Protein AF-A0A1C6GSU9-F1 (afdb_monomer)

Structure (mmCIF, N/CA/C/O backbone):
data_AF-A0A1C6GSU9-F1
#
_entry.id   AF-A0A1C6GSU9-F1
#
loop_
_atom_site.group_PDB
_atom_site.id
_atom_site.type_symbol
_atom_site.label_atom_id
_atom_site.label_alt_id
_atom_site.label_comp_id
_atom_site.label_asym_id
_atom_site.label_entity_id
_atom_site.label_seq_id
_atom_site.pdbx_PDB_ins_code
_atom_site.Cartn_x
_atom_site.Cartn_y
_atom_site.Cartn_z
_atom_site.occupancy
_atom_site.B_iso_or_equiv
_atom_site.auth_seq_id
_atom_site.auth_comp_id
_atom_site.auth_asym_id
_atom_site.auth_atom_id
_atom_site.pdbx_PDB_model_num
ATOM 1 N N . MET A 1 1 ? -4.790 8.493 35.391 1.00 45.44 1 MET A N 1
ATOM 2 C CA . MET A 1 1 ? -4.072 8.050 34.177 1.00 45.44 1 MET A CA 1
ATOM 3 C C . MET A 1 1 ? -3.019 9.089 33.851 1.00 45.44 1 MET A C 1
ATOM 5 O O . MET A 1 1 ? -3.376 10.247 33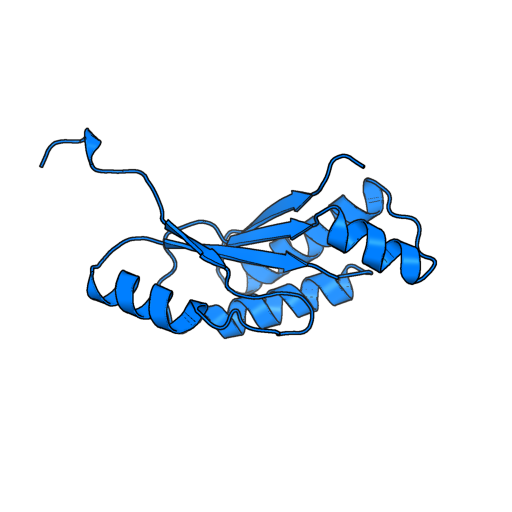.659 1.00 45.44 1 MET A O 1
ATOM 9 N N . SER A 1 2 ? -1.740 8.717 33.910 1.00 37.12 2 SER A N 1
ATOM 10 C CA . SER A 1 2 ? -0.642 9.638 33.608 1.00 37.12 2 SER A CA 1
ATOM 11 C C . SER A 1 2 ? -0.481 9.784 32.092 1.00 37.12 2 SER A C 1
ATOM 13 O O . SER A 1 2 ? -0.881 8.926 31.309 1.00 37.12 2 SER A O 1
ATOM 15 N N . ILE A 1 3 ? 0.103 10.901 31.670 1.00 50.38 3 ILE A N 1
ATOM 16 C CA . ILE A 1 3 ? 0.293 11.284 30.262 1.00 50.38 3 ILE A CA 1
ATOM 17 C C . ILE A 1 3 ? 1.222 10.299 29.509 1.00 50.38 3 ILE A C 1
ATOM 19 O O . ILE A 1 3 ? 1.262 10.314 28.285 1.00 50.38 3 ILE A O 1
ATOM 23 N N . GLN A 1 4 ? 1.909 9.393 30.218 1.00 42.44 4 GLN A N 1
ATOM 24 C CA . GLN A 1 4 ? 2.870 8.441 29.652 1.00 42.44 4 GLN A CA 1
ATOM 25 C C . GLN A 1 4 ? 2.273 7.126 29.113 1.00 42.44 4 GLN A C 1
ATOM 27 O O . GLN A 1 4 ? 2.986 6.398 28.432 1.00 42.44 4 GLN A O 1
ATOM 32 N N . GLU A 1 5 ? 0.987 6.826 29.333 1.00 47.69 5 GLU A N 1
ATOM 33 C CA . GLU A 1 5 ? 0.325 5.655 28.712 1.00 47.69 5 GLU A CA 1
ATOM 34 C C . GLU A 1 5 ? -0.236 5.950 27.305 1.00 47.69 5 GLU A C 1
ATOM 36 O O . GLU A 1 5 ? -0.717 5.055 26.614 1.00 47.69 5 GLU A O 1
ATOM 41 N N . LYS A 1 6 ? -0.152 7.204 26.841 1.00 48.56 6 LYS A N 1
ATOM 42 C CA . LYS A 1 6 ? -0.581 7.634 25.503 1.00 48.56 6 LYS A CA 1
ATOM 43 C C . LYS A 1 6 ? 0.623 7.739 24.563 1.00 48.56 6 LYS A C 1
ATOM 45 O O . LYS A 1 6 ? 1.344 8.726 24.646 1.00 48.56 6 LYS A O 1
ATOM 50 N N . ASN A 1 7 ? 0.817 6.743 23.689 1.00 56.22 7 ASN A N 1
ATOM 51 C CA . ASN A 1 7 ? 1.322 6.867 22.296 1.00 56.22 7 ASN A CA 1
ATOM 52 C C . ASN A 1 7 ? 2.117 5.641 21.795 1.00 56.22 7 ASN A C 1
ATOM 54 O O . ASN A 1 7 ? 3.221 5.776 21.268 1.00 56.22 7 ASN A O 1
ATOM 58 N N . ARG A 1 8 ? 1.550 4.433 21.856 1.00 70.56 8 ARG A N 1
ATOM 59 C CA . ARG A 1 8 ? 1.908 3.390 20.879 1.00 70.56 8 ARG A CA 1
ATOM 60 C C . ARG A 1 8 ? 0.646 2.962 20.154 1.00 70.56 8 ARG A C 1
ATOM 62 O O . ARG A 1 8 ? -0.212 2.318 20.732 1.00 70.56 8 ARG A O 1
ATOM 69 N N . VAL A 1 9 ? 0.541 3.366 18.895 1.00 84.25 9 VAL A N 1
ATOM 70 C CA . VAL A 1 9 ? -0.477 2.857 17.978 1.00 84.25 9 VAL A CA 1
ATOM 71 C C . VAL A 1 9 ? -0.072 1.439 17.585 1.00 84.25 9 VAL A C 1
ATOM 73 O O . VAL A 1 9 ? 1.081 1.203 17.212 1.00 84.25 9 VAL A O 1
ATOM 76 N N . VAL A 1 10 ? -1.000 0.489 17.684 1.00 93.06 10 VAL A N 1
ATOM 77 C CA . VAL A 1 10 ? -0.774 -0.876 17.196 1.00 93.06 10 VAL A CA 1
ATOM 78 C C . VAL A 1 10 ? -0.791 -0.855 15.667 1.00 93.06 10 VAL A C 1
ATOM 80 O O . VAL A 1 10 ? -1.691 -0.273 15.072 1.00 93.06 10 VAL A O 1
ATOM 83 N N . MET A 1 11 ? 0.190 -1.485 15.021 1.00 96.31 11 MET A N 1
ATOM 84 C CA . MET A 1 11 ? 0.225 -1.613 13.560 1.00 96.31 11 MET A CA 1
ATOM 85 C C . MET A 1 11 ? -0.181 -3.025 13.158 1.00 96.31 11 MET A C 1
ATOM 87 O O . MET A 1 11 ? 0.494 -3.992 13.518 1.00 96.31 11 MET A O 1
ATOM 91 N N . LEU A 1 12 ? -1.280 -3.144 12.418 1.00 97.88 12 LEU A N 1
ATOM 92 C CA . LEU A 1 12 ? -1.805 -4.423 11.948 1.00 97.88 12 LEU A CA 1
ATOM 93 C C . LEU A 1 12 ? -1.442 -4.654 10.481 1.00 97.88 12 LEU A C 1
ATOM 95 O O . LEU A 1 12 ? -1.510 -3.739 9.664 1.00 97.88 12 LEU A O 1
ATOM 99 N N . TRP A 1 13 ? -1.076 -5.886 10.137 1.00 97.81 13 TRP A N 1
ATOM 100 C CA . TRP A 1 13 ? -0.936 -6.270 8.737 1.00 97.81 13 TRP A CA 1
ATOM 101 C C . TRP A 1 13 ? -2.334 -6.394 8.143 1.00 97.81 13 TRP A C 1
ATOM 103 O O . TRP A 1 13 ? -3.078 -7.266 8.577 1.00 97.81 13 TRP A O 1
ATOM 113 N N . ALA A 1 14 ? -2.713 -5.514 7.218 1.00 98.12 14 ALA A N 1
ATOM 114 C CA . ALA A 1 14 ? -4.023 -5.599 6.571 1.00 98.12 14 ALA A CA 1
ATOM 115 C C . ALA A 1 14 ? -4.031 -6.659 5.468 1.00 98.12 14 ALA A C 1
ATOM 117 O O . ALA A 1 14 ? -4.969 -7.442 5.349 1.00 98.12 14 ALA A O 1
ATOM 118 N N . GLY A 1 15 ? -2.955 -6.714 4.693 1.00 98.38 15 GLY A N 1
ATOM 119 C CA . GLY A 1 15 ? -2.854 -7.611 3.560 1.00 98.38 15 GLY A CA 1
ATOM 120 C C . GLY A 1 15 ? -1.696 -7.250 2.650 1.00 98.38 15 GLY A C 1
ATOM 121 O O . GLY A 1 15 ? -0.770 -6.521 3.039 1.00 98.38 15 GLY A O 1
ATOM 122 N N . TYR A 1 16 ? -1.734 -7.799 1.447 1.00 98.50 16 TYR A N 1
ATOM 123 C CA . TYR A 1 16 ? -0.705 -7.609 0.449 1.00 98.50 16 TYR A CA 1
ATOM 124 C C . TYR A 1 16 ? -1.240 -7.731 -0.976 1.00 98.50 16 TYR A C 1
ATOM 126 O O . TYR A 1 16 ? -2.339 -8.233 -1.205 1.00 98.50 16 TYR A O 1
ATOM 134 N N . GLY A 1 17 ? -0.433 -7.258 -1.927 1.00 96.81 17 GLY A N 1
ATOM 135 C CA . GLY A 1 17 ? -0.597 -7.549 -3.347 1.00 96.81 17 GLY A CA 1
ATOM 136 C C . GLY A 1 17 ? -2.002 -7.279 -3.886 1.00 96.81 17 GLY A C 1
ATOM 137 O O . GLY A 1 17 ? -2.595 -6.226 -3.648 1.00 96.81 17 GLY A O 1
ATOM 138 N N . ALA A 1 18 ? -2.537 -8.248 -4.624 1.00 96.00 18 ALA A N 1
ATOM 139 C CA . ALA A 1 18 ? -3.762 -8.120 -5.405 1.00 96.00 18 ALA A CA 1
ATOM 140 C C . ALA A 1 18 ? -5.039 -8.395 -4.585 1.00 96.00 18 ALA A C 1
ATOM 142 O O . ALA A 1 18 ? -6.039 -8.861 -5.135 1.00 96.00 18 ALA A O 1
ATOM 143 N N . GLY A 1 19 ? -5.018 -8.060 -3.291 1.00 94.56 19 GLY A N 1
ATOM 144 C CA . GLY A 1 19 ? -6.170 -8.153 -2.393 1.00 94.56 19 GLY A CA 1
ATOM 145 C C . GLY A 1 19 ? -6.100 -9.309 -1.398 1.00 94.56 19 GLY A C 1
ATOM 146 O O . GLY A 1 19 ? -7.114 -9.662 -0.798 1.00 94.56 19 GLY A O 1
ATOM 147 N N . GLU A 1 20 ? -4.925 -9.906 -1.198 1.00 98.06 20 GLU A N 1
ATOM 148 C CA . GLU A 1 20 ? -4.739 -10.954 -0.205 1.00 98.06 20 GLU A CA 1
ATOM 149 C C . GLU A 1 20 ? -4.752 -10.371 1.218 1.00 98.06 20 GLU A C 1
ATOM 151 O O . GLU A 1 20 ? -3.832 -9.668 1.632 1.00 98.06 20 GLU A O 1
ATOM 156 N N . ILE A 1 21 ? -5.793 -10.679 1.993 1.00 98.06 21 ILE A N 1
ATOM 157 C CA . ILE A 1 21 ? -5.950 -10.218 3.382 1.00 98.06 21 ILE A CA 1
ATOM 158 C C . ILE A 1 21 ? -5.125 -11.105 4.329 1.00 98.06 21 ILE A C 1
ATOM 160 O O . ILE A 1 21 ? -5.149 -12.334 4.212 1.00 98.06 21 ILE A O 1
ATOM 164 N N . ASP A 1 22 ? -4.430 -10.507 5.307 1.00 98.19 22 ASP A N 1
ATOM 165 C CA . ASP A 1 22 ? -3.747 -11.282 6.355 1.00 98.19 22 ASP A CA 1
ATOM 166 C C . ASP A 1 22 ? -4.762 -12.089 7.177 1.00 98.1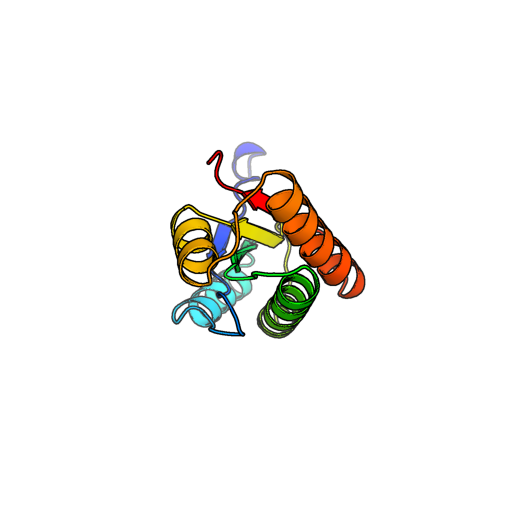9 22 ASP A C 1
ATOM 168 O O . ASP A 1 22 ? -5.767 -11.571 7.671 1.00 98.19 22 ASP A O 1
ATOM 172 N N . VAL A 1 23 ? -4.469 -13.372 7.387 1.00 97.56 23 VAL A N 1
ATOM 173 C CA . VAL A 1 23 ? -5.385 -14.308 8.057 1.00 97.56 23 VAL A CA 1
ATOM 174 C C . VAL A 1 23 ? -5.699 -13.928 9.506 1.00 97.56 23 VAL A C 1
ATOM 176 O O . VAL A 1 23 ? -6.679 -14.415 10.065 1.00 97.56 23 VAL A O 1
ATOM 179 N N . GLN A 1 24 ? -4.876 -13.091 10.144 1.00 97.81 24 GLN A N 1
ATOM 180 C CA . GLN A 1 24 ? -5.119 -12.599 11.499 1.00 97.81 24 GLN A CA 1
ATOM 181 C C . GLN A 1 24 ? -5.680 -11.174 11.529 1.00 97.81 24 GLN A C 1
ATOM 183 O O . GLN A 1 24 ? -5.995 -10.703 12.625 1.00 97.81 24 GLN A O 1
ATOM 188 N N . PHE A 1 25 ? -5.812 -10.489 10.387 1.00 98.25 25 PHE A N 1
ATOM 189 C CA . PHE A 1 25 ? -6.170 -9.073 10.346 1.00 98.25 25 PHE A CA 1
ATOM 190 C C . PHE A 1 25 ? -7.498 -8.800 11.046 1.00 98.25 25 PHE A C 1
ATOM 192 O O . PHE A 1 25 ? -7.515 -8.092 12.052 1.00 98.25 25 PHE A O 1
ATOM 199 N N . ARG A 1 26 ? -8.589 -9.421 10.574 1.00 97.94 26 ARG A N 1
ATOM 200 C CA . ARG A 1 26 ? -9.944 -9.166 11.093 1.00 97.94 26 ARG A CA 1
ATOM 201 C C . ARG A 1 26 ? -10.052 -9.459 12.584 1.00 97.94 26 ARG A C 1
ATOM 203 O O . ARG A 1 26 ? -10.489 -8.608 13.348 1.00 97.94 26 ARG A O 1
ATOM 210 N N . LYS A 1 27 ? -9.521 -10.606 13.023 1.00 98.06 27 LYS A N 1
ATOM 211 C CA . LYS A 1 27 ? -9.473 -10.972 14.445 1.00 98.06 27 LYS A CA 1
ATOM 212 C C . LYS A 1 27 ? -8.755 -9.906 15.283 1.00 98.06 27 LYS A C 1
ATOM 214 O O . LYS A 1 27 ? -9.258 -9.493 16.323 1.00 98.06 27 LYS A O 1
ATOM 219 N N . LYS A 1 28 ? -7.575 -9.451 14.851 1.00 97.81 28 LYS A N 1
ATOM 220 C CA . LYS A 1 28 ? -6.803 -8.437 15.588 1.00 97.81 28 LYS A CA 1
ATOM 221 C C . LYS A 1 28 ? -7.501 -7.075 15.579 1.00 97.81 28 LYS A C 1
ATOM 223 O O . LYS A 1 28 ? -7.534 -6.419 16.618 1.00 97.81 28 LYS A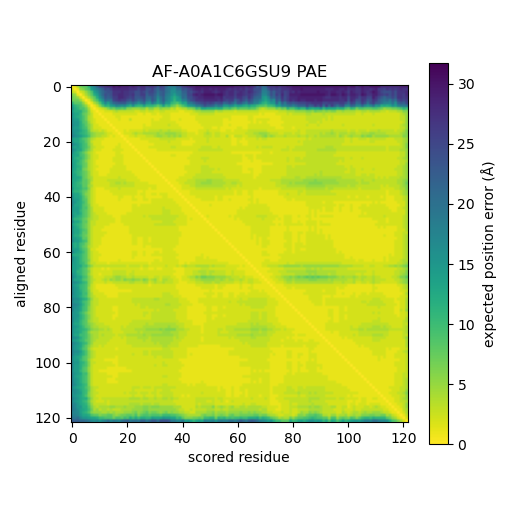 O 1
ATOM 228 N N . ALA A 1 29 ? -8.067 -6.671 14.444 1.00 97.69 29 ALA A N 1
ATOM 229 C CA . ALA A 1 29 ? -8.794 -5.415 14.296 1.00 97.69 29 ALA A CA 1
ATOM 230 C C . ALA A 1 29 ? -10.043 -5.389 15.193 1.00 97.69 29 ALA A C 1
ATOM 232 O O . ALA A 1 29 ? -10.212 -4.454 15.972 1.00 97.69 29 ALA A O 1
ATOM 233 N N . GLU A 1 30 ? -10.842 -6.459 15.195 1.00 97.75 30 GLU A N 1
ATOM 234 C CA . GLU A 1 30 ? -11.989 -6.632 16.097 1.00 97.75 30 GLU A CA 1
ATOM 235 C C . GLU A 1 30 ? -11.583 -6.560 17.571 1.00 97.75 30 GLU A C 1
ATOM 237 O O . GLU A 1 30 ? -12.238 -5.896 18.379 1.00 97.75 30 GLU A O 1
ATOM 242 N N . GLU A 1 31 ? -10.484 -7.216 17.944 1.00 97.00 31 GLU A N 1
ATOM 243 C CA . GLU A 1 31 ? -9.991 -7.164 19.312 1.00 97.00 31 GLU A CA 1
ATOM 244 C C . GLU A 1 31 ? -9.532 -5.753 19.724 1.00 97.00 31 GLU A C 1
ATOM 246 O O . GLU A 1 31 ? -9.780 -5.347 20.864 1.00 97.00 31 GLU A O 1
ATOM 251 N N . CYS A 1 32 ? -8.878 -5.002 18.830 1.00 95.88 32 CYS A N 1
ATOM 252 C CA . CYS A 1 32 ? -8.518 -3.601 19.060 1.00 95.88 32 CYS A CA 1
ATOM 253 C C . CYS A 1 32 ? -9.768 -2.725 19.201 1.00 95.88 32 CYS A C 1
ATOM 255 O O . CYS A 1 32 ? -9.893 -1.996 20.186 1.00 95.88 32 CYS A O 1
ATOM 257 N N . THR A 1 33 ? -10.737 -2.863 18.291 1.00 95.44 33 THR A N 1
ATOM 258 C CA . THR A 1 33 ? -12.017 -2.145 18.338 1.00 95.44 33 THR A CA 1
ATOM 259 C C . THR A 1 33 ? -12.762 -2.411 19.643 1.00 95.44 33 THR A C 1
ATOM 261 O O . THR A 1 33 ? -13.177 -1.467 20.313 1.00 95.44 33 THR A O 1
ATOM 264 N N . ARG A 1 34 ? -12.867 -3.676 20.072 1.00 96.62 34 ARG A N 1
ATOM 265 C CA . ARG A 1 34 ? -13.524 -4.060 21.333 1.00 96.62 34 ARG A CA 1
ATOM 266 C C . ARG A 1 34 ? -12.837 -3.461 22.562 1.00 96.62 34 ARG A C 1
ATOM 268 O O . ARG A 1 34 ? -13.505 -3.160 23.548 1.00 96.62 34 ARG A O 1
ATOM 275 N N . ARG A 1 35 ? -11.509 -3.326 22.529 1.00 94.38 35 ARG A N 1
ATOM 276 C CA . ARG A 1 35 ? -10.711 -2.739 23.619 1.00 94.38 35 ARG A CA 1
ATOM 277 C C . ARG A 1 35 ? -10.660 -1.209 23.583 1.00 94.38 35 ARG A C 1
ATOM 279 O O . ARG A 1 35 ? -10.204 -0.614 24.552 1.00 94.38 35 ARG A O 1
ATOM 286 N N . GLY A 1 36 ? -11.120 -0.576 22.502 1.00 92.44 36 GLY A N 1
ATOM 287 C CA . GLY A 1 36 ? -10.918 0.857 22.279 1.00 92.44 36 GLY A CA 1
ATOM 288 C C . GLY A 1 36 ? -9.446 1.225 22.051 1.00 92.44 36 GLY A C 1
ATOM 289 O O . GLY A 1 36 ? -9.054 2.361 22.303 1.00 92.44 36 GLY A O 1
ATOM 290 N N . GLU A 1 37 ? -8.630 0.267 21.606 1.00 92.69 37 GLU A N 1
ATOM 291 C CA . GLU A 1 37 ? -7.202 0.449 21.341 1.00 92.69 37 GLU A CA 1
ATOM 292 C C . GLU A 1 37 ? -7.016 1.076 19.947 1.00 92.69 37 GLU A C 1
ATOM 294 O O . GLU A 1 37 ? -7.467 0.487 18.959 1.00 92.69 37 GLU A O 1
ATOM 299 N N . PRO A 1 38 ? -6.368 2.248 19.817 1.00 94.06 38 PRO A N 1
ATOM 300 C CA . PRO A 1 38 ? -6.123 2.852 18.514 1.00 94.06 38 PRO A CA 1
ATOM 301 C C . PRO A 1 38 ? -5.102 2.036 17.714 1.00 94.06 38 PRO A C 1
ATOM 303 O O . PRO A 1 38 ? -4.024 1.689 18.208 1.00 94.06 38 PRO A O 1
ATOM 306 N N . PHE A 1 39 ? -5.411 1.787 16.444 1.00 96.06 39 PHE A N 1
ATOM 307 C CA . PHE A 1 39 ? -4.525 1.067 15.537 1.00 96.06 39 PHE A CA 1
ATOM 308 C C . PHE A 1 39 ? -4.445 1.721 14.156 1.00 96.06 39 PHE A C 1
ATOM 310 O O . PHE A 1 39 ? -5.348 2.445 13.727 1.00 96.06 39 PHE A O 1
ATOM 317 N N . GLY A 1 40 ? -3.317 1.474 13.499 1.00 96.81 40 GLY A N 1
ATOM 318 C CA . GLY A 1 40 ? -3.065 1.725 12.087 1.00 96.81 40 GLY A CA 1
ATOM 319 C C . GLY A 1 40 ? -2.824 0.408 11.360 1.00 96.81 40 GLY A C 1
ATOM 320 O O . GLY A 1 40 ? -2.843 -0.672 11.963 1.00 96.81 40 GLY A O 1
ATOM 321 N N . VAL A 1 41 ? -2.567 0.492 10.061 1.00 98.31 41 VAL A N 1
ATOM 322 C CA . VAL A 1 41 ? -2.372 -0.690 9.219 1.00 98.31 41 VAL A CA 1
ATOM 323 C C . VAL A 1 41 ? -1.162 -0.549 8.315 1.00 98.31 41 VAL A C 1
ATOM 325 O O . VAL A 1 41 ? -0.731 0.559 8.001 1.00 98.31 41 VAL A O 1
ATOM 328 N N . TYR A 1 42 ? -0.623 -1.676 7.869 1.00 98.00 42 TYR A N 1
ATOM 329 C CA . TYR A 1 42 ? 0.311 -1.705 6.756 1.00 98.00 42 TYR A CA 1
ATOM 330 C C . TYR A 1 42 ? -0.138 -2.680 5.668 1.00 98.00 42 TYR A C 1
ATOM 332 O O . TYR A 1 42 ? -0.736 -3.721 5.954 1.00 98.00 42 TYR A O 1
ATOM 340 N N . TRP A 1 43 ? 0.170 -2.316 4.425 1.00 98.69 43 TRP A N 1
ATOM 341 C CA . TRP A 1 43 ? -0.097 -3.080 3.212 1.00 98.69 43 TRP A CA 1
ATOM 342 C C . TRP A 1 43 ? 1.223 -3.412 2.524 1.00 98.69 43 TRP A C 1
ATOM 344 O O . TRP A 1 43 ? 2.012 -2.512 2.229 1.00 98.69 43 TRP A O 1
ATOM 354 N N . HIS A 1 44 ? 1.488 -4.697 2.297 1.00 98.44 44 HIS A N 1
ATOM 355 C CA . HIS A 1 44 ? 2.721 -5.146 1.648 1.00 98.44 44 HIS A CA 1
ATOM 356 C C . HIS A 1 44 ? 2.530 -5.219 0.129 1.00 98.44 44 HIS A C 1
ATOM 358 O O . HIS A 1 44 ? 1.630 -5.884 -0.372 1.00 98.44 44 HIS A O 1
ATOM 364 N N . SER A 1 45 ? 3.332 -4.470 -0.616 1.00 98.50 45 SER A N 1
ATOM 365 C CA . SER A 1 45 ? 3.114 -4.242 -2.040 1.00 98.50 45 SER A CA 1
ATOM 366 C C . SER A 1 45 ? 3.878 -5.214 -2.919 1.00 98.50 45 SER A C 1
ATOM 368 O O . SER A 1 45 ? 5.051 -5.502 -2.679 1.00 98.50 45 SER A O 1
ATOM 370 N N . TYR A 1 46 ? 3.239 -5.621 -4.013 1.00 98.31 46 TYR A N 1
ATOM 371 C CA . TYR A 1 46 ? 3.874 -6.286 -5.150 1.00 98.31 46 TYR A CA 1
ATOM 372 C C . TYR A 1 46 ? 3.587 -5.531 -6.458 1.00 98.31 46 TYR A C 1
ATOM 374 O O . TYR A 1 46 ? 3.632 -6.097 -7.553 1.00 98.31 46 TYR A O 1
ATOM 382 N N . ALA A 1 47 ? 3.285 -4.235 -6.365 1.00 98.19 47 ALA A N 1
ATOM 383 C CA . ALA A 1 47 ? 3.000 -3.399 -7.516 1.00 98.19 47 ALA A CA 1
ATOM 384 C C . ALA A 1 47 ? 4.236 -3.243 -8.414 1.00 98.19 47 ALA A C 1
ATOM 386 O O . ALA A 1 47 ? 5.307 -2.835 -7.971 1.00 98.19 47 ALA A O 1
ATOM 387 N N . CYS A 1 48 ? 4.066 -3.508 -9.711 1.00 98.19 48 CYS A N 1
ATOM 388 C CA . CYS A 1 48 ? 5.090 -3.235 -10.721 1.00 98.19 48 CYS A CA 1
ATOM 389 C C . CYS A 1 48 ? 4.894 -1.876 -11.411 1.00 98.19 48 CYS A C 1
ATOM 391 O O . CYS A 1 48 ? 5.788 -1.406 -12.110 1.00 98.19 48 CYS A O 1
ATOM 393 N N . THR A 1 49 ? 3.714 -1.264 -11.265 1.00 98.50 49 THR A N 1
ATOM 394 C CA . THR A 1 49 ? 3.340 -0.001 -11.912 1.00 98.50 49 THR A CA 1
ATOM 395 C C . THR A 1 49 ? 2.509 0.877 -10.969 1.00 98.50 49 THR A C 1
ATOM 397 O O . THR A 1 49 ? 1.875 0.356 -10.045 1.00 98.50 49 THR A O 1
ATOM 400 N N . PRO A 1 50 ? 2.446 2.201 -11.206 1.00 98.56 50 PRO A N 1
ATOM 401 C CA . PRO A 1 50 ? 1.586 3.106 -10.440 1.00 98.56 50 PRO A CA 1
ATOM 402 C C . PRO A 1 50 ? 0.107 2.694 -10.428 1.00 98.56 50 PRO A C 1
ATOM 404 O O . PRO A 1 50 ? -0.551 2.808 -9.398 1.00 98.56 50 PRO A O 1
ATOM 407 N N . ASP A 1 51 ? -0.412 2.161 -11.538 1.00 98.69 51 ASP A N 1
ATOM 408 C CA . ASP A 1 5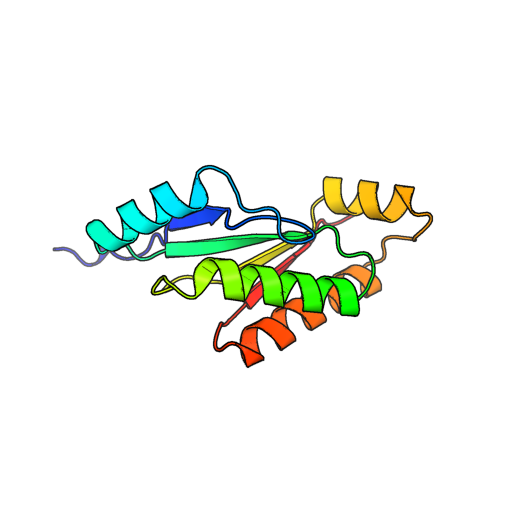1 ? -1.801 1.688 -11.614 1.00 98.69 51 ASP A CA 1
ATOM 409 C C . ASP A 1 51 ? -2.039 0.458 -10.734 1.00 98.69 51 ASP A C 1
ATOM 411 O O . ASP A 1 51 ? -3.081 0.356 -10.086 1.00 98.69 51 ASP A O 1
ATOM 415 N N . MET A 1 52 ? -1.057 -0.448 -10.647 1.00 98.69 52 MET A N 1
ATOM 416 C CA . MET A 1 52 ? -1.115 -1.556 -9.694 1.00 98.69 52 MET A CA 1
ATOM 417 C C . MET A 1 52 ? -1.114 -1.025 -8.262 1.00 98.69 52 MET A C 1
ATOM 419 O O . MET A 1 52 ? -1.981 -1.412 -7.494 1.00 98.69 52 MET A O 1
ATOM 423 N N . ALA A 1 53 ? -0.230 -0.085 -7.915 1.00 98.75 53 ALA A N 1
ATOM 424 C CA . ALA A 1 53 ? -0.191 0.503 -6.573 1.00 98.75 53 ALA A CA 1
ATOM 425 C C . ALA A 1 53 ? -1.499 1.236 -6.212 1.00 98.75 53 ALA A C 1
ATOM 427 O O . ALA A 1 53 ? -1.987 1.134 -5.088 1.00 98.75 53 ALA A O 1
ATOM 428 N N . LYS A 1 54 ? -2.128 1.918 -7.178 1.00 98.75 54 LYS A N 1
ATOM 429 C CA . LYS A 1 54 ? -3.474 2.485 -7.016 1.00 98.75 54 LYS A CA 1
ATOM 430 C C . LYS A 1 54 ? -4.520 1.397 -6.750 1.00 98.75 54 LYS A C 1
ATOM 432 O O . LYS A 1 54 ? -5.415 1.598 -5.931 1.00 98.75 54 LYS A O 1
ATOM 437 N N . LYS A 1 55 ? -4.427 0.254 -7.433 1.00 98.75 55 LYS A N 1
ATOM 438 C CA . LYS A 1 55 ? -5.339 -0.875 -7.217 1.00 98.75 55 LYS A CA 1
ATOM 439 C C . LYS A 1 55 ? -5.127 -1.525 -5.848 1.00 98.75 55 LYS A C 1
ATOM 441 O O . LYS A 1 55 ? -6.101 -1.826 -5.171 1.00 98.75 55 LYS A O 1
ATOM 446 N N . GLU A 1 56 ? -3.882 -1.656 -5.405 1.00 98.75 56 GLU A N 1
ATOM 447 C CA . GLU A 1 56 ? -3.553 -2.105 -4.050 1.00 98.75 56 GLU A CA 1
ATOM 448 C C . GLU A 1 56 ? -4.125 -1.167 -2.977 1.00 98.75 56 GLU A C 1
ATOM 450 O O . GLU A 1 56 ? -4.660 -1.640 -1.978 1.00 98.75 56 GLU A O 1
ATOM 455 N N . ALA A 1 57 ? -4.096 0.153 -3.196 1.00 98.69 57 ALA A N 1
ATOM 456 C CA . ALA A 1 57 ? -4.739 1.113 -2.296 1.00 98.69 57 ALA A CA 1
ATOM 457 C C . ALA A 1 57 ? -6.257 0.902 -2.207 1.00 98.69 57 ALA A C 1
ATOM 459 O O . ALA A 1 57 ? -6.817 0.966 -1.117 1.00 98.69 57 ALA A O 1
ATOM 460 N N . GLN A 1 58 ? -6.920 0.595 -3.328 1.00 98.75 58 GLN A N 1
ATOM 461 C CA . GLN A 1 58 ? -8.337 0.229 -3.315 1.00 98.75 58 GLN A CA 1
ATOM 462 C C . GLN A 1 58 ? -8.583 -1.017 -2.449 1.00 98.75 58 GLN A C 1
ATOM 464 O O . GLN A 1 58 ? -9.446 -0.977 -1.580 1.00 98.75 58 GLN A O 1
ATOM 469 N N . TYR A 1 59 ? -7.806 -2.090 -2.632 1.00 98.75 59 TYR A N 1
ATOM 470 C CA . TYR A 1 59 ? -7.953 -3.299 -1.813 1.00 98.75 59 TYR A CA 1
ATOM 471 C C . TYR A 1 59 ? -7.685 -3.039 -0.329 1.00 98.75 59 TYR A C 1
ATOM 473 O O . TYR A 1 59 ? -8.391 -3.561 0.535 1.00 98.75 59 TYR A O 1
ATOM 481 N N . CYS A 1 60 ? -6.687 -2.209 -0.024 1.00 98.69 60 CYS A N 1
ATOM 482 C CA . CYS A 1 60 ? -6.395 -1.800 1.340 1.00 98.69 60 CYS A CA 1
ATOM 483 C C . CYS A 1 60 ? -7.574 -1.033 1.953 1.00 98.69 60 CYS A C 1
ATOM 485 O O . CYS A 1 60 ? -7.996 -1.378 3.053 1.00 98.69 60 CYS A O 1
ATOM 487 N N . ALA A 1 61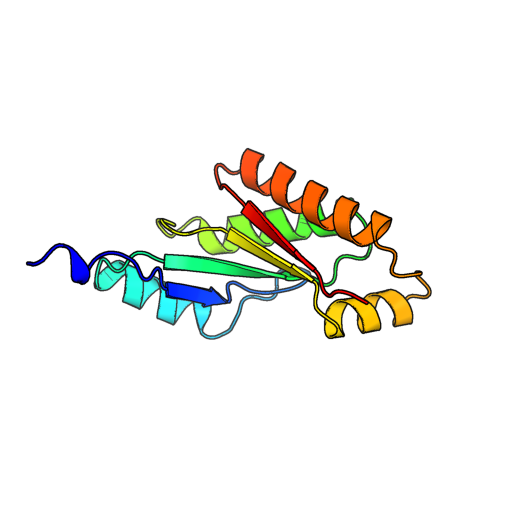 ? -8.140 -0.055 1.239 1.00 98.56 61 ALA A N 1
ATOM 488 C CA . ALA A 1 61 ? -9.298 0.714 1.690 1.00 98.56 61 ALA A CA 1
ATOM 489 C C . ALA A 1 61 ? -10.528 -0.180 1.931 1.00 98.56 61 ALA A C 1
ATOM 491 O O . ALA A 1 61 ? -11.096 -0.140 3.018 1.00 98.56 61 ALA A O 1
ATOM 492 N N . GLU A 1 62 ? -10.872 -1.050 0.975 1.00 98.38 62 GLU A N 1
ATOM 493 C CA . GLU A 1 62 ? -11.965 -2.032 1.100 1.00 98.38 62 GLU A CA 1
ATOM 494 C C . GLU A 1 62 ? -11.753 -2.979 2.295 1.00 98.38 62 GLU A C 1
ATOM 496 O O . GLU A 1 62 ? -12.695 -3.370 2.975 1.00 98.38 62 GLU A O 1
ATOM 501 N N . THR A 1 63 ? -10.502 -3.338 2.598 1.00 98.38 63 THR A N 1
ATOM 502 C CA . THR A 1 63 ? -10.182 -4.220 3.732 1.00 98.38 63 THR A CA 1
ATOM 503 C C . THR A 1 63 ? -10.406 -3.539 5.084 1.00 98.38 63 THR A C 1
ATOM 505 O O . THR A 1 63 ? -10.745 -4.211 6.057 1.00 98.38 63 THR A O 1
ATOM 508 N N . ILE A 1 64 ? -10.193 -2.223 5.173 1.00 98.06 64 ILE A N 1
ATOM 509 C CA . ILE A 1 64 ? -10.184 -1.489 6.448 1.00 98.06 64 ILE A CA 1
ATOM 510 C C . ILE A 1 64 ? -11.429 -0.625 6.681 1.00 98.06 64 ILE A C 1
ATOM 512 O O . ILE A 1 64 ? -11.554 -0.052 7.763 1.00 98.06 64 ILE A O 1
ATOM 516 N N . GLU A 1 65 ? -12.341 -0.529 5.709 1.00 97.31 65 GLU A N 1
ATOM 517 C CA . GLU A 1 65 ? -13.497 0.384 5.740 1.00 97.31 65 GLU A CA 1
ATOM 518 C C . GLU A 1 65 ? -14.460 0.139 6.911 1.00 97.31 65 GLU A C 1
ATOM 520 O O . GLU A 1 65 ? -15.081 1.073 7.418 1.00 97.31 65 GLU A O 1
ATOM 525 N N . GLU A 1 66 ? -14.550 -1.104 7.393 1.00 95.31 66 GLU A N 1
ATOM 526 C CA . GLU A 1 66 ? -15.413 -1.481 8.519 1.00 95.31 66 GLU A CA 1
ATOM 527 C C . GLU A 1 66 ? -14.839 -1.071 9.890 1.00 95.31 66 GLU A C 1
ATOM 529 O O . GLU A 1 66 ? -15.519 -1.181 10.915 1.00 95.31 66 GLU A O 1
ATOM 534 N N . TYR A 1 67 ? -13.600 -0.567 9.929 1.00 96.50 67 TYR A N 1
ATOM 535 C CA . TYR A 1 67 ? -12.898 -0.216 11.156 1.00 96.50 67 TYR A CA 1
ATOM 536 C C . TYR A 1 67 ? -12.573 1.274 11.249 1.00 96.50 67 TYR A C 1
ATOM 538 O O . TYR A 1 67 ? -12.196 1.943 10.287 1.00 96.50 67 TYR A O 1
ATOM 546 N N . LYS A 1 68 ? -12.621 1.804 12.475 1.00 94.50 68 LYS A N 1
ATOM 547 C CA . LYS A 1 68 ? -12.137 3.156 12.750 1.00 94.50 68 LYS A CA 1
ATOM 548 C C . LYS A 1 68 ? -10.616 3.154 12.883 1.00 94.50 68 LYS A C 1
ATOM 550 O O . LYS A 1 68 ? -10.078 2.793 13.929 1.00 94.50 68 LYS A O 1
ATOM 555 N N . ILE A 1 69 ? -9.944 3.592 11.827 1.00 95.31 69 ILE A N 1
ATOM 556 C CA . ILE A 1 69 ? -8.486 3.695 11.774 1.00 95.31 69 ILE A CA 1
ATOM 557 C C . ILE A 1 69 ? -8.043 5.017 12.410 1.00 95.31 69 ILE A C 1
ATOM 559 O O . ILE A 1 69 ? -8.419 6.095 11.958 1.00 95.31 69 ILE A O 1
ATOM 563 N N . PHE A 1 70 ? -7.268 4.926 13.491 1.00 91.56 70 PHE A N 1
ATOM 564 C CA . PHE A 1 70 ? -6.709 6.088 14.202 1.00 91.56 70 PHE A CA 1
ATOM 565 C C . PHE A 1 70 ? -5.213 6.279 13.934 1.00 91.56 70 PHE A C 1
ATOM 567 O O . PHE A 1 70 ? -4.661 7.340 14.218 1.00 91.56 70 PHE A O 1
ATOM 574 N N . GLY A 1 71 ? -4.552 5.225 13.457 1.00 89.25 71 GLY A N 1
ATOM 575 C CA . GLY A 1 71 ? -3.145 5.209 13.090 1.00 89.25 71 GLY A CA 1
ATOM 576 C C . GLY A 1 71 ? -2.892 5.470 11.608 1.00 89.25 71 GLY A C 1
ATOM 577 O O . GLY A 1 71 ? -3.837 5.629 10.839 1.00 89.25 71 GLY A O 1
ATOM 578 N N . PRO A 1 72 ? -1.616 5.472 11.187 1.00 93.56 72 PRO A N 1
ATOM 579 C CA . PRO A 1 72 ? -1.269 5.630 9.782 1.00 93.56 72 PRO A CA 1
ATOM 580 C C . PRO A 1 72 ? -1.668 4.398 8.961 1.00 93.56 72 PRO A C 1
ATOM 582 O O . PRO A 1 72 ? -1.698 3.273 9.474 1.00 93.56 72 PRO A O 1
ATOM 585 N N . VAL A 1 73 ? -1.894 4.610 7.665 1.00 98.12 73 VAL A N 1
ATOM 586 C CA . VAL A 1 73 ? -1.839 3.552 6.649 1.00 98.12 73 VAL A CA 1
ATOM 587 C C . VAL A 1 73 ? -0.433 3.550 6.053 1.00 98.12 73 VAL A C 1
ATOM 589 O O . VAL A 1 73 ? 0.043 4.577 5.575 1.00 98.12 73 VAL A O 1
ATOM 592 N N . VAL A 1 74 ? 0.254 2.410 6.076 1.00 98.25 74 VAL A N 1
ATOM 593 C CA . VAL A 1 74 ? 1.642 2.318 5.606 1.00 98.25 74 VAL A CA 1
ATOM 594 C C . VAL A 1 74 ? 1.750 1.380 4.410 1.00 98.25 74 VAL A C 1
ATOM 596 O O . VAL A 1 74 ? 1.506 0.183 4.522 1.00 98.25 74 VAL A O 1
ATOM 599 N N . PHE A 1 75 ? 2.179 1.911 3.273 1.00 98.56 75 PHE A N 1
ATOM 600 C CA . PHE A 1 75 ? 2.606 1.123 2.123 1.00 98.56 75 PHE A CA 1
ATOM 601 C C . PHE A 1 75 ? 4.021 0.586 2.355 1.00 98.56 75 PHE A C 1
ATOM 603 O O . PHE A 1 75 ? 4.934 1.360 2.645 1.00 98.56 75 PHE A O 1
ATOM 610 N N . ILE A 1 76 ? 4.216 -0.725 2.222 1.00 98.25 76 ILE A N 1
ATOM 611 C CA . ILE A 1 76 ? 5.511 -1.390 2.399 1.00 98.25 76 ILE A CA 1
ATOM 612 C C . ILE A 1 76 ? 5.971 -1.975 1.066 1.00 98.25 76 ILE A C 1
ATOM 614 O O . ILE A 1 76 ? 5.329 -2.873 0.532 1.00 98.25 76 ILE A O 1
ATOM 618 N N . PHE A 1 77 ? 7.118 -1.519 0.573 1.00 98.00 77 PHE A N 1
ATOM 619 C CA . PHE A 1 77 ? 7.827 -2.113 -0.559 1.00 98.00 77 PHE A CA 1
ATOM 620 C C . PHE A 1 77 ? 9.166 -2.661 -0.057 1.00 98.00 77 PHE A C 1
ATOM 622 O O . PHE A 1 77 ? 10.082 -1.895 0.237 1.00 98.00 77 PHE A O 1
ATOM 629 N N . SER A 1 78 ? 9.263 -3.975 0.133 1.00 96.69 78 SER A N 1
ATOM 630 C CA . SER A 1 78 ? 10.438 -4.612 0.743 1.00 96.69 78 SER A CA 1
ATOM 631 C C . SER A 1 78 ? 11.361 -5.243 -0.299 1.00 96.69 78 SER A C 1
ATOM 633 O O . SER A 1 78 ? 11.072 -5.236 -1.493 1.00 96.69 78 SER A O 1
ATOM 635 N N . GLU A 1 79 ? 12.443 -5.869 0.163 1.00 96.44 79 GLU A N 1
ATOM 636 C CA . GLU A 1 79 ? 13.336 -6.640 -0.707 1.00 96.44 79 GLU A CA 1
ATOM 637 C C . GLU A 1 79 ? 12.591 -7.751 -1.468 1.00 96.44 79 GLU A C 1
ATOM 639 O O . GLU A 1 79 ? 12.837 -7.977 -2.648 1.00 96.44 79 GLU A O 1
ATOM 644 N N . ASP A 1 80 ? 11.621 -8.406 -0.829 1.00 96.81 80 ASP A N 1
ATOM 645 C CA . ASP A 1 80 ? 10.729 -9.381 -1.467 1.00 96.81 80 ASP A CA 1
ATOM 646 C C . ASP A 1 80 ? 9.937 -8.760 -2.631 1.00 96.81 80 ASP A C 1
ATOM 648 O O . ASP A 1 80 ? 9.852 -9.362 -3.705 1.00 96.81 80 ASP A O 1
ATOM 652 N N . SER A 1 81 ? 9.424 -7.536 -2.456 1.00 97.44 81 SER A N 1
ATOM 653 C CA . SER A 1 81 ? 8.777 -6.756 -3.519 1.00 97.44 81 SER A CA 1
ATOM 654 C C . SER A 1 81 ? 9.761 -6.466 -4.655 1.00 97.44 81 SER A C 1
ATOM 656 O O . SER A 1 81 ? 9.442 -6.696 -5.822 1.00 97.44 81 SER A O 1
ATOM 658 N N . SER A 1 82 ? 10.987 -6.044 -4.324 1.00 97.62 82 SER A N 1
ATOM 659 C CA .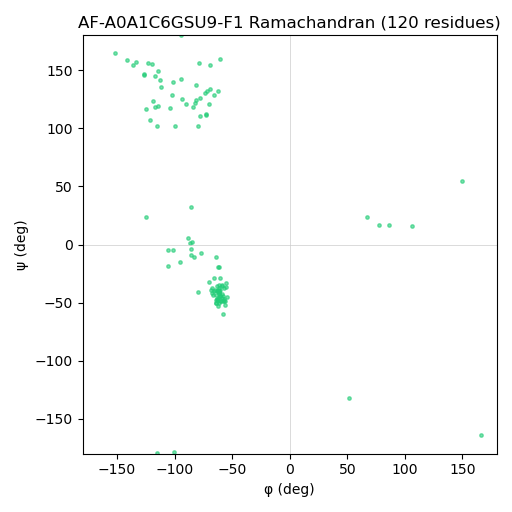 SER A 1 82 ? 12.061 -5.803 -5.294 1.00 97.62 82 SER A CA 1
ATOM 660 C C . SER A 1 82 ? 12.385 -7.055 -6.114 1.00 97.62 82 SER A C 1
ATOM 662 O O . SER A 1 82 ? 12.392 -6.998 -7.345 1.00 97.62 82 SER A O 1
ATOM 664 N N . ARG A 1 83 ? 12.578 -8.210 -5.462 1.00 97.38 83 ARG A N 1
ATOM 665 C CA . ARG A 1 83 ? 12.843 -9.492 -6.138 1.00 97.38 83 ARG A CA 1
ATOM 666 C C . ARG A 1 83 ? 11.677 -9.914 -7.027 1.00 97.38 83 ARG A C 1
ATOM 668 O O . ARG A 1 83 ? 11.902 -10.383 -8.143 1.00 97.38 83 ARG A O 1
ATOM 675 N N . TYR A 1 84 ? 10.438 -9.712 -6.578 1.00 97.38 84 TYR A N 1
ATOM 676 C CA . TYR A 1 84 ? 9.255 -9.979 -7.393 1.00 97.38 84 TYR A CA 1
ATOM 677 C C . TYR A 1 84 ? 9.232 -9.106 -8.655 1.00 97.38 84 TYR A C 1
ATOM 679 O O . TYR A 1 84 ? 9.123 -9.639 -9.759 1.00 97.38 84 TYR A O 1
ATOM 687 N N . VAL A 1 85 ? 9.409 -7.789 -8.530 1.00 97.38 85 VAL A N 1
ATOM 688 C CA . VAL A 1 85 ? 9.425 -6.865 -9.678 1.00 97.38 85 VAL A CA 1
ATOM 689 C C . VAL A 1 85 ? 10.570 -7.200 -10.646 1.00 97.38 85 VAL A C 1
ATOM 691 O O . VAL A 1 85 ? 10.354 -7.269 -11.857 1.00 97.38 85 VAL A O 1
ATOM 694 N N . GLN A 1 86 ? 11.760 -7.515 -10.129 1.00 97.25 86 GLN A N 1
ATOM 695 C CA . GLN A 1 86 ? 12.905 -7.951 -10.939 1.00 97.25 86 GLN A CA 1
ATOM 696 C C . GLN A 1 86 ? 12.630 -9.263 -11.684 1.00 97.25 86 GLN A C 1
ATOM 698 O O . GLN A 1 86 ? 12.965 -9.375 -12.863 1.00 97.25 86 GLN A O 1
ATOM 703 N N . SER A 1 87 ? 11.961 -10.233 -11.049 1.00 97.44 87 SER A N 1
ATOM 704 C CA . SER A 1 87 ? 11.574 -11.497 -11.699 1.00 97.44 87 SER A CA 1
ATOM 705 C C . SER A 1 87 ? 10.626 -11.300 -12.892 1.00 97.44 87 SER A C 1
ATOM 707 O O . SER A 1 87 ? 10.533 -12.159 -13.767 1.00 97.44 87 SER A O 1
ATOM 709 N N . ARG A 1 88 ? 9.955 -10.142 -12.963 1.00 96.50 88 ARG A N 1
ATOM 710 C CA . ARG A 1 88 ? 9.087 -9.720 -14.073 1.00 96.50 88 ARG A CA 1
ATOM 711 C C . ARG A 1 88 ? 9.853 -8.980 -15.177 1.00 96.50 88 ARG A C 1
ATOM 713 O O . ARG A 1 88 ? 9.231 -8.473 -16.105 1.00 96.50 88 ARG A O 1
ATOM 720 N N . GLY A 1 89 ? 11.182 -8.902 -15.082 1.00 97.12 89 GLY A N 1
ATOM 721 C CA . GLY A 1 89 ? 12.045 -8.210 -16.042 1.00 97.12 89 GLY A CA 1
ATOM 722 C C . GLY A 1 89 ? 12.045 -6.686 -15.898 1.00 97.12 89 GLY A C 1
ATOM 723 O O . GLY A 1 89 ? 12.453 -5.989 -16.824 1.00 97.12 89 GLY A O 1
ATOM 724 N N . ILE A 1 90 ? 11.576 -6.156 -14.765 1.00 97.38 90 ILE A N 1
ATOM 725 C CA . ILE A 1 90 ? 11.469 -4.715 -14.522 1.00 97.38 90 ILE A CA 1
ATOM 726 C C . ILE A 1 90 ? 12.616 -4.270 -13.615 1.00 97.38 90 ILE A C 1
ATOM 728 O O . ILE A 1 90 ? 12.839 -4.832 -12.543 1.00 97.38 90 ILE A O 1
ATOM 732 N N . ALA A 1 91 ? 13.338 -3.230 -14.032 1.00 96.62 91 ALA A N 1
ATOM 733 C CA . ALA A 1 91 ? 14.369 -2.618 -13.205 1.00 96.62 91 ALA A CA 1
ATOM 734 C C . ALA A 1 91 ? 13.732 -1.875 -12.021 1.00 96.62 91 ALA A C 1
ATOM 736 O O . ALA A 1 91 ? 12.962 -0.928 -12.203 1.00 96.62 91 ALA A O 1
ATOM 737 N N . VAL A 1 92 ? 14.089 -2.280 -10.803 1.00 96.94 92 VAL A N 1
ATOM 738 C CA . VAL A 1 92 ? 13.698 -1.573 -9.582 1.00 96.94 92 VAL A CA 1
ATOM 739 C C . VAL A 1 92 ? 14.599 -0.353 -9.441 1.00 96.94 92 VAL A C 1
ATOM 741 O O . VAL A 1 92 ? 15.801 -0.480 -9.240 1.00 96.94 92 VAL A O 1
ATOM 744 N N . THR A 1 93 ? 14.020 0.833 -9.609 1.00 96.88 93 THR A N 1
ATOM 745 C CA . THR A 1 93 ? 14.729 2.111 -9.485 1.00 96.88 93 THR A CA 1
ATOM 746 C C . THR A 1 93 ? 14.108 2.947 -8.377 1.00 96.88 93 THR A C 1
ATOM 748 O O . THR A 1 93 ? 12.910 2.843 -8.108 1.00 96.88 93 THR A O 1
ATOM 751 N N . GLU A 1 94 ? 14.883 3.862 -7.801 1.00 95.88 94 GLU A N 1
ATOM 752 C CA . GLU A 1 94 ? 14.370 4.852 -6.845 1.00 95.88 94 GLU A CA 1
ATOM 753 C C . GLU A 1 94 ? 13.205 5.677 -7.408 1.00 95.88 94 GLU A C 1
ATOM 755 O O . GLU A 1 94 ? 12.281 6.048 -6.683 1.00 95.88 94 GLU A O 1
ATOM 760 N N . LYS A 1 95 ? 13.218 5.942 -8.721 1.00 96.94 95 LYS A N 1
ATOM 761 C CA . LYS A 1 95 ? 12.102 6.596 -9.407 1.00 96.94 95 LYS A CA 1
ATOM 762 C C . LYS A 1 95 ? 10.845 5.727 -9.354 1.00 96.94 95 LYS A C 1
ATOM 764 O O . LYS A 1 95 ? 9.808 6.227 -8.928 1.00 96.94 95 LYS A O 1
ATOM 769 N N . LEU A 1 96 ? 10.951 4.448 -9.724 1.00 97.69 96 LEU A N 1
ATOM 770 C CA . LEU A 1 96 ? 9.825 3.515 -9.685 1.00 97.69 96 LEU A CA 1
ATOM 771 C C . LEU A 1 96 ? 9.234 3.446 -8.275 1.00 97.69 96 LEU A C 1
ATOM 773 O O . LEU A 1 96 ? 8.047 3.695 -8.107 1.00 97.69 96 LEU A O 1
ATOM 777 N N . LYS A 1 97 ? 10.057 3.204 -7.248 1.00 97.69 97 LYS A N 1
ATOM 778 C CA . LYS A 1 97 ? 9.587 3.123 -5.854 1.00 97.69 97 LYS A CA 1
ATOM 779 C C . LYS A 1 97 ? 8.812 4.376 -5.433 1.00 97.69 97 LYS A C 1
ATOM 781 O O . LYS A 1 97 ? 7.730 4.265 -4.862 1.00 97.69 97 LYS A O 1
ATOM 786 N N . LYS A 1 98 ? 9.323 5.570 -5.760 1.00 97.69 98 LYS A N 1
ATOM 787 C CA . LYS A 1 98 ? 8.643 6.846 -5.473 1.00 97.69 98 LYS A CA 1
ATOM 788 C C . LYS A 1 98 ? 7.313 6.980 -6.211 1.00 97.69 98 LYS A C 1
ATOM 790 O O . LYS A 1 98 ? 6.352 7.465 -5.621 1.00 97.69 98 LYS A O 1
ATOM 795 N N . GLU A 1 99 ? 7.243 6.552 -7.469 1.00 98.44 99 GLU A N 1
ATOM 796 C CA . GLU A 1 99 ? 6.004 6.566 -8.253 1.00 98.44 99 GLU A CA 1
ATOM 797 C C . GLU A 1 99 ? 4.953 5.603 -7.678 1.00 98.44 99 GLU A C 1
ATOM 799 O O . GLU A 1 99 ? 3.784 5.978 -7.582 1.00 98.44 99 GLU A O 1
ATOM 804 N N . LEU A 1 100 ? 5.361 4.409 -7.227 1.00 98.62 100 LEU A N 1
ATOM 805 C CA . LEU A 1 100 ? 4.475 3.441 -6.568 1.00 98.62 100 LEU A CA 1
ATOM 806 C C . LEU A 1 100 ? 3.926 3.991 -5.246 1.00 98.62 100 LEU A C 1
ATOM 808 O O . LEU A 1 100 ? 2.711 4.016 -5.046 1.00 98.62 100 LEU A O 1
ATOM 812 N N . VAL A 1 101 ? 4.810 4.500 -4.379 1.00 98.44 101 VAL A N 1
ATOM 813 C CA . VAL A 1 101 ? 4.429 5.128 -3.104 1.00 98.44 101 VAL A CA 1
ATOM 814 C C . VAL A 1 101 ? 3.465 6.287 -3.343 1.00 98.44 101 VAL A C 1
ATOM 816 O O . VAL A 1 101 ? 2.412 6.358 -2.713 1.00 98.44 101 VAL A O 1
ATOM 819 N N . TYR A 1 102 ? 3.791 7.185 -4.276 1.00 98.44 102 TYR A N 1
ATOM 820 C CA . TYR A 1 102 ? 2.947 8.335 -4.585 1.00 98.44 102 TYR A CA 1
ATOM 821 C C . TYR A 1 102 ? 1.557 7.912 -5.071 1.00 98.44 102 TYR A C 1
ATOM 823 O O . TYR A 1 102 ? 0.558 8.471 -4.616 1.00 98.44 102 TYR A O 1
ATOM 831 N N . ALA A 1 103 ? 1.478 6.926 -5.968 1.00 98.69 103 ALA A N 1
ATOM 832 C CA . ALA A 1 103 ? 0.209 6.441 -6.498 1.00 98.69 103 ALA A CA 1
ATOM 833 C C . ALA A 1 103 ? -0.672 5.814 -5.410 1.00 98.69 103 ALA A C 1
ATOM 835 O O . ALA A 1 103 ? -1.861 6.134 -5.339 1.00 98.69 103 ALA A O 1
ATOM 836 N N . PHE A 1 104 ? -0.086 4.997 -4.530 1.00 98.75 104 PHE A N 1
ATOM 837 C CA . PHE A 1 104 ? -0.798 4.417 -3.394 1.00 98.75 104 PHE A CA 1
ATOM 838 C C . PHE A 1 104 ? -1.301 5.502 -2.433 1.00 98.75 104 PHE A C 1
ATOM 840 O O . PHE A 1 104 ? -2.493 5.568 -2.140 1.00 98.75 104 PHE A O 1
ATOM 847 N N . CYS A 1 105 ? -0.419 6.404 -1.982 1.00 98.56 105 CYS A N 1
ATOM 848 C CA . CYS A 1 105 ? -0.778 7.460 -1.031 1.00 98.56 105 CYS A CA 1
ATOM 849 C C . CYS A 1 105 ? -1.848 8.404 -1.586 1.00 98.56 105 CYS A C 1
ATOM 851 O O . CYS A 1 105 ? -2.780 8.778 -0.874 1.00 98.56 105 CYS A O 1
ATOM 853 N N . LYS A 1 106 ? -1.739 8.781 -2.866 1.00 98.56 106 LYS A N 1
ATOM 854 C CA . LYS A 1 106 ? -2.738 9.620 -3.531 1.00 98.56 106 LYS A CA 1
ATOM 855 C C . LYS A 1 106 ? -4.107 8.940 -3.548 1.00 98.56 106 LYS A C 1
ATOM 857 O O . LYS A 1 106 ? -5.095 9.596 -3.238 1.00 98.56 106 LYS A O 1
ATOM 862 N N . ALA A 1 107 ? -4.158 7.649 -3.873 1.00 98.50 107 ALA A N 1
ATOM 863 C CA . ALA A 1 107 ? -5.400 6.887 -3.892 1.00 98.50 107 ALA A CA 1
ATOM 864 C C . ALA A 1 107 ? -6.001 6.722 -2.486 1.00 98.50 107 ALA A C 1
ATOM 866 O O . ALA A 1 107 ? -7.189 6.964 -2.309 1.00 98.50 107 ALA A O 1
ATOM 867 N N . MET A 1 108 ? -5.197 6.412 -1.462 1.00 98.38 108 MET A N 1
ATOM 868 C CA . MET A 1 108 ? -5.687 6.332 -0.075 1.00 98.38 108 MET A CA 1
ATOM 869 C C . MET A 1 108 ? -6.304 7.647 0.408 1.00 98.38 108 MET A C 1
ATOM 871 O O . MET A 1 108 ? -7.329 7.631 1.092 1.00 98.38 108 MET A O 1
ATOM 875 N N . LYS A 1 109 ? -5.745 8.786 -0.018 1.00 97.81 109 LYS A N 1
ATOM 876 C CA . LYS A 1 109 ? -6.310 10.103 0.286 1.00 97.81 109 LYS A CA 1
ATOM 877 C C . LYS A 1 109 ? -7.703 10.300 -0.318 1.00 97.81 109 LYS A C 1
ATOM 879 O O . LYS A 1 109 ? -8.545 10.931 0.315 1.00 97.81 109 LYS A O 1
ATOM 884 N N . GLU A 1 110 ? -7.963 9.756 -1.508 1.00 97.75 110 GLU A N 1
ATOM 885 C CA . GLU A 1 110 ? -9.295 9.776 -2.138 1.00 97.75 110 GLU A CA 1
ATOM 886 C C . GLU A 1 110 ? -10.319 8.951 -1.333 1.00 97.75 110 GLU A C 1
ATOM 888 O O . GLU A 1 110 ? -11.493 9.313 -1.299 1.00 97.75 110 GLU A O 1
ATOM 893 N N . TYR A 1 111 ? -9.871 7.914 -0.613 1.00 97.00 111 TYR A N 1
ATOM 894 C CA . TYR A 1 111 ? -10.685 7.121 0.321 1.00 97.00 111 TYR A CA 1
ATOM 895 C C . TYR A 1 111 ? -10.762 7.706 1.743 1.00 97.00 111 TYR A C 1
ATOM 897 O O . TYR A 1 111 ? -11.407 7.126 2.613 1.00 97.00 111 TYR A O 1
ATOM 905 N N . GLY A 1 112 ? -10.134 8.859 1.996 1.00 96.50 112 GLY A N 1
ATOM 906 C CA . GLY A 1 112 ? -10.183 9.539 3.294 1.00 96.50 112 GLY A CA 1
ATOM 907 C C . GLY A 1 112 ? -9.133 9.081 4.311 1.00 96.50 112 GLY A C 1
ATOM 908 O O . GLY A 1 112 ? -9.277 9.381 5.495 1.00 96.50 112 GLY A O 1
ATOM 909 N N . TYR 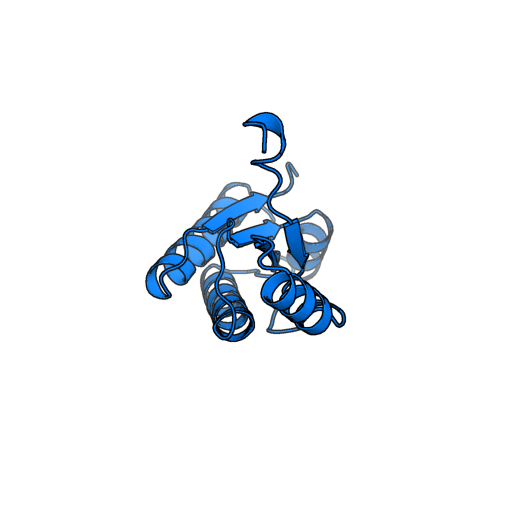A 1 113 ? -8.076 8.396 3.869 1.00 96.69 113 TYR A N 1
ATOM 910 C CA . TYR A 1 113 ? -6.981 7.946 4.728 1.00 96.69 113 TYR A CA 1
ATOM 911 C C . TYR A 1 113 ? -5.675 8.684 4.416 1.00 96.69 113 TYR A C 1
ATOM 913 O O . TYR A 1 113 ? -5.274 8.804 3.256 1.00 96.69 113 TYR A O 1
ATOM 921 N N . ASP A 1 114 ? -4.963 9.111 5.458 1.00 94.00 114 ASP A N 1
ATOM 922 C CA . ASP A 1 114 ? -3.579 9.565 5.326 1.00 94.00 114 ASP A CA 1
ATOM 923 C C . ASP A 1 114 ? -2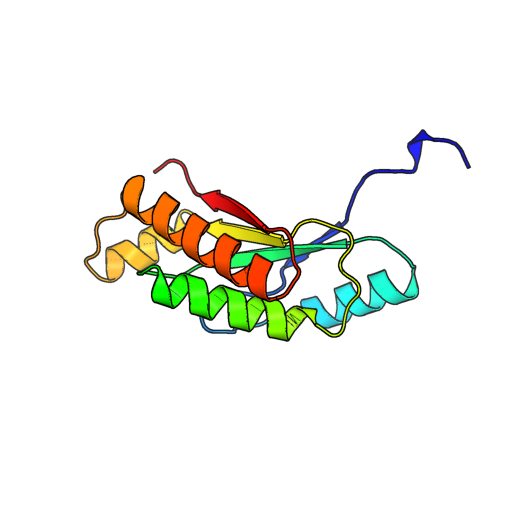.641 8.353 5.303 1.00 94.00 114 ASP A C 1
ATOM 925 O O . ASP A 1 114 ? -2.649 7.510 6.208 1.00 94.00 114 ASP A O 1
ATOM 929 N N . ALA A 1 115 ? -1.827 8.270 4.250 1.00 97.25 115 ALA A N 1
ATOM 930 C CA . ALA A 1 115 ? -0.914 7.161 4.030 1.00 97.25 115 ALA A CA 1
ATOM 931 C C . ALA A 1 115 ? 0.528 7.630 3.819 1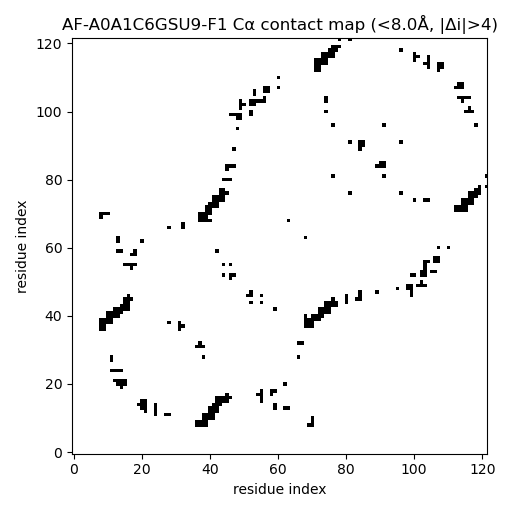.00 97.25 115 ALA A C 1
ATOM 933 O O . ALA A 1 115 ? 0.779 8.655 3.182 1.00 97.25 115 ALA A O 1
ATOM 934 N N . GLU A 1 116 ? 1.478 6.826 4.285 1.00 96.69 116 GLU A N 1
ATOM 935 C CA . GLU A 1 116 ? 2.913 6.989 4.041 1.00 96.69 116 GLU A CA 1
ATOM 936 C C . GLU A 1 116 ? 3.499 5.733 3.387 1.00 96.69 116 GLU A C 1
ATOM 938 O O . GLU A 1 116 ? 2.958 4.636 3.524 1.00 96.69 116 GLU A O 1
ATOM 943 N N . GLY A 1 117 ? 4.616 5.879 2.674 1.00 95.06 117 GLY A N 1
ATOM 944 C CA . GLY A 1 117 ? 5.318 4.754 2.059 1.00 95.06 117 GLY A CA 1
ATOM 945 C C . GLY A 1 117 ? 6.678 4.500 2.686 1.00 95.06 117 GLY A C 1
ATOM 946 O O . GLY A 1 117 ? 7.416 5.435 2.995 1.00 95.06 117 GLY A O 1
ATOM 947 N N . ARG A 1 118 ? 7.031 3.223 2.825 1.00 94.06 118 ARG A N 1
ATOM 948 C CA . ARG A 1 118 ? 8.364 2.757 3.209 1.00 94.06 118 ARG A CA 1
ATOM 949 C C . ARG A 1 118 ? 8.850 1.790 2.147 1.00 94.06 118 ARG A C 1
ATOM 951 O O . ARG A 1 118 ? 8.240 0.743 1.940 1.00 94.06 118 ARG A O 1
ATOM 958 N N . ALA A 1 119 ? 9.932 2.161 1.481 1.00 91.75 119 ALA A N 1
ATOM 959 C CA . ALA A 1 119 ? 10.571 1.334 0.474 1.00 91.75 119 ALA A CA 1
ATOM 960 C C . ALA A 1 119 ? 11.970 0.925 0.944 1.00 91.75 119 ALA A C 1
ATOM 962 O O . ALA A 1 119 ? 12.609 1.658 1.703 1.00 91.75 119 ALA A O 1
ATOM 963 N N . ASP A 1 120 ? 12.425 -0.250 0.519 1.00 85.88 120 ASP A N 1
ATOM 964 C CA . ASP A 1 120 ? 13.797 -0.696 0.740 1.00 85.88 120 ASP A CA 1
ATOM 965 C C . ASP A 1 120 ? 14.821 0.259 0.091 1.00 85.88 120 ASP A C 1
ATOM 967 O O . ASP A 1 120 ? 14.502 1.044 -0.803 1.00 85.88 120 ASP A O 1
ATOM 971 N N . ALA A 1 121 ? 16.071 0.207 0.552 1.00 76.81 121 ALA A N 1
ATOM 972 C CA . ALA A 1 121 ? 17.138 1.097 0.084 1.00 76.81 121 ALA A CA 1
ATOM 973 C C . ALA A 1 121 ? 17.855 0.608 -1.193 1.00 76.81 121 ALA A C 1
ATOM 975 O O . ALA A 1 121 ? 18.827 1.235 -1.606 1.00 76.81 121 ALA A O 1
ATOM 976 N N . ASN A 1 122 ? 17.417 -0.523 -1.760 1.00 59.66 122 ASN A N 1
ATOM 977 C CA . ASN A 1 122 ? 18.125 -1.259 -2.816 1.00 59.66 122 ASN A CA 1
ATOM 978 C C . ASN A 1 122 ? 18.225 -0.530 -4.158 1.00 59.66 122 ASN A C 1
ATOM 980 O O . ASN A 1 122 ? 17.193 0.016 -4.605 1.00 59.66 122 ASN A O 1
#

pLDDT: mean 93.35, std 12.6, range [37.12, 98.75]

Foldseek 3Di:
DDPVVPDDAAEAEQEEFQQGGDPCRVVVQVVCVVVVGAHEYEYEYLDLALVSLLNSLVSSLVSPVVGDHPDAYEYEAEVVSCVSNVVVVHHDDPVRQVSSQVSSQVNNVVSVGHYGYDHDPD

Radius of gyration: 15.09 Å; Cα contacts (8 Å, |Δi|>4): 207; chains: 1; bounding box: 34×26×50 Å

Secondary structure (DSSP, 8-state):
--GGG---PEEEEEEETTTEE-TTHHHHHHHHHHHT--EEEEEE---SSHHHHHHHHHHHHHHHTTS---S-EEEEE-HHHHHHHHHTT----HHHHHHHHHHHHHHHHHTT--EEEEE---

Sequence (122 aa):
MSIQEKNRVVMLWAGYGAGEIDVQFRKKAEECTRRGEPFGVYWHSYACTPDMAKKEAQYCAETIEEYKIFGPVVFIFSEDSSRYVQSRGIAVTEKLKKELVYAFCKAMKEYGYDAEGRADAN

Nearest PDB structures (foldseek):
  2ww5-assembly1_A  TM=8.066E-01  e=1.998E-06  Streptococcus pneumoniae R6
  2wwc-assembly1_A  TM=8.081E-01  e=2.433E-06  Streptococcus pneumoniae R6
  5a6s-assembly1_A-2  TM=8.727E-01  e=3.812E-04  Clostridium phage phiCTP1
  3hmc-assembly1_A  TM=7.963E-01  e=7.769E-02  Bacillus anthracis
  2nw0-assembly2_B  TM=5.858E-01  e=1.599E-01  Bacteriophage sp.

Solvent-accessible surface area (backbone atoms only — not comparable to full-atom values): 6713 Å² total; per-residue (Å²): 135,68,80,82,81,70,84,77,64,46,75,40,56,50,28,32,41,97,58,50,63,39,93,59,26,65,65,52,50,51,53,28,59,76,69,71,50,56,26,21,34,32,37,40,41,62,56,82,43,41,69,46,19,30,50,34,27,50,40,51,48,69,71,46,66,93,51,90,71,72,40,56,37,35,42,34,35,42,67,69,28,49,53,53,36,41,75,72,76,40,86,79,40,73,65,54,56,52,45,29,38,50,30,21,30,54,42,26,45,78,77,74,38,69,47,50,64,47,68,57,94,113

Mean predicted aligned error: 4.13 Å